Protein AF-A0A1I2N9J8-F1 (afdb_monomer)

Radius of gyration: 12.31 Å; Cα contacts (8 Å, |Δi|>4): 118; chains: 1; bounding box: 28×25×33 Å

Sequence (84 aa):
MDIKITQMSMIDKDEYEVKMHFEFKGNSYFGILNLKSGAFISNLVNVSDEDNHEVLHYLGHQAEEFLEENGIAIPQDFKCGCSH

Mean predicted aligned error: 4.65 Å

pLDDT: mean 87.03, std 9.0, range [43.91, 95.94]

Nearest PDB structures (foldseek):
  8pxe-assembly1_A  TM=5.233E-01  e=1.837E-01  Helicobacter hepaticus ATCC 51449
  6pon-assembly1_B-2  TM=6.212E-01  e=9.734E-01  Streptococcus pneumoniae
  8pxf-assembly1_A  TM=4.260E-01  e=4.100E-01  Helicobacter hepaticus ATCC 51449
  6ven-assembly1_M  TM=6.958E-01  e=2.615E+00  Saccharomyces cerevisiae
  4r40-assembly2_C  TM=6.336E-01  e=5.159E+00  Yersinia pestis CO92

Foldseek 3Di:
DPKAWPDKDADDLVQLKIWTWIADPNDIKTWIARLNVRDIDIPPPPDDPVVVVVVSVVVLVVSVVVCVVVVRDDDPVSHDPDDD

Structure (mmCIF, N/CA/C/O backbone):
data_AF-A0A1I2N9J8-F1
#
_entry.id   AF-A0A1I2N9J8-F1
#
loop_
_atom_site.group_PDB
_atom_site.id
_atom_site.type_symbol
_atom_site.label_atom_id
_atom_site.label_alt_id
_atom_site.label_comp_id
_atom_site.label_asym_id
_atom_site.label_entity_id
_atom_site.label_seq_id
_atom_site.pdbx_PDB_ins_code
_atom_site.Cartn_x
_atom_site.Cartn_y
_atom_site.Cartn_z
_atom_site.occupancy
_atom_site.B_iso_or_equiv
_atom_site.auth_seq_id
_atom_site.auth_comp_id
_atom_site.auth_asym_id
_atom_site.auth_atom_id
_atom_site.pdbx_PDB_model_num
ATOM 1 N N . MET A 1 1 ? 16.119 -1.669 -2.386 1.00 63.72 1 MET A N 1
ATOM 2 C CA . MET A 1 1 ? 14.890 -1.618 -3.194 1.00 63.72 1 MET A CA 1
ATOM 3 C C . MET A 1 1 ? 14.567 -0.153 -3.449 1.00 63.72 1 MET A C 1
ATOM 5 O O . MET A 1 1 ? 14.491 0.594 -2.483 1.00 63.72 1 MET A O 1
ATOM 9 N N . ASP A 1 2 ? 14.459 0.281 -4.706 1.00 81.94 2 ASP A N 1
ATOM 10 C CA . ASP A 1 2 ? 14.194 1.685 -5.073 1.00 81.94 2 ASP A CA 1
ATOM 11 C C . ASP A 1 2 ? 12.685 1.972 -5.128 1.00 81.94 2 ASP A C 1
ATOM 13 O O . ASP A 1 2 ? 12.141 2.306 -6.184 1.00 81.94 2 ASP A O 1
ATOM 17 N N . ILE A 1 3 ? 12.001 1.782 -3.995 1.00 89.06 3 ILE A N 1
ATOM 18 C CA . ILE A 1 3 ? 10.624 2.245 -3.792 1.00 89.06 3 ILE A CA 1
ATOM 19 C C . ILE A 1 3 ? 10.662 3.434 -2.842 1.00 89.06 3 ILE A C 1
ATOM 21 O O . ILE A 1 3 ? 11.306 3.381 -1.796 1.00 89.06 3 ILE A O 1
ATOM 25 N N . LYS A 1 4 ? 9.940 4.499 -3.182 1.00 92.12 4 LYS A N 1
ATOM 26 C CA . LYS A 1 4 ? 9.763 5.658 -2.309 1.00 92.12 4 LYS A CA 1
ATOM 27 C C . LYS A 1 4 ? 8.298 6.050 -2.254 1.00 92.12 4 LYS A C 1
ATOM 29 O O . LYS A 1 4 ? 7.736 6.476 -3.258 1.00 92.12 4 LYS A O 1
ATOM 34 N N . ILE A 1 5 ? 7.689 5.957 -1.080 1.00 93.12 5 ILE A N 1
ATOM 35 C CA . ILE A 1 5 ? 6.329 6.454 -0.865 1.00 93.12 5 ILE A CA 1
ATOM 36 C C . ILE A 1 5 ? 6.383 7.981 -0.798 1.00 93.12 5 ILE A C 1
ATOM 38 O O . ILE A 1 5 ? 7.156 8.563 -0.039 1.00 93.12 5 ILE A O 1
ATOM 42 N N . THR A 1 6 ? 5.588 8.639 -1.635 1.00 94.38 6 THR A N 1
ATOM 43 C CA . THR A 1 6 ? 5.500 10.104 -1.704 1.00 94.38 6 THR A CA 1
ATOM 44 C C . THR A 1 6 ? 4.264 10.632 -0.994 1.00 94.38 6 THR A C 1
ATOM 46 O O . THR A 1 6 ? 4.282 11.754 -0.492 1.00 94.38 6 THR A O 1
ATOM 49 N N . GLN A 1 7 ? 3.202 9.828 -0.922 1.00 95.06 7 GLN A N 1
ATOM 50 C CA . GLN A 1 7 ? 1.988 10.164 -0.193 1.00 95.06 7 GLN A CA 1
ATOM 51 C C . GLN A 1 7 ? 1.279 8.900 0.284 1.00 95.06 7 GLN A C 1
ATOM 53 O O . GLN A 1 7 ? 1.194 7.915 -0.451 1.00 95.06 7 GLN A O 1
ATOM 58 N N . MET A 1 8 ? 0.705 8.969 1.482 1.00 95.69 8 MET A N 1
ATOM 59 C CA . MET A 1 8 ? -0.200 7.959 2.009 1.00 95.69 8 MET A CA 1
ATOM 60 C C . MET A 1 8 ? -1.405 8.627 2.669 1.00 95.69 8 MET A C 1
ATOM 62 O O . MET A 1 8 ? -1.280 9.695 3.270 1.00 95.69 8 MET A O 1
ATOM 66 N N . SER A 1 9 ? -2.582 8.029 2.513 1.00 94.88 9 SER A N 1
ATOM 67 C CA . SER A 1 9 ? -3.820 8.521 3.118 1.00 94.88 9 SER A CA 1
ATOM 68 C C . SER A 1 9 ? -4.811 7.382 3.312 1.00 94.88 9 SER A C 1
ATOM 70 O O . SER A 1 9 ? -4.936 6.523 2.445 1.00 94.88 9 SER A O 1
ATOM 72 N N . MET A 1 10 ? -5.546 7.405 4.417 1.00 93.62 10 MET A N 1
ATOM 73 C CA . MET A 1 10 ? -6.637 6.467 4.665 1.00 93.62 10 MET A CA 1
ATOM 74 C C . MET A 1 10 ? -7.847 6.808 3.784 1.00 93.62 10 MET A C 1
ATOM 76 O O . MET A 1 10 ? -8.211 7.980 3.666 1.00 93.62 10 MET A O 1
ATOM 80 N N . ILE A 1 11 ? -8.460 5.790 3.178 1.00 92.56 11 ILE A N 1
ATOM 81 C CA . ILE A 1 11 ? -9.726 5.907 2.440 1.00 92.56 11 ILE A CA 1
ATOM 82 C C . ILE A 1 11 ? -10.885 5.546 3.362 1.00 92.56 11 ILE A C 1
ATOM 84 O O . ILE A 1 11 ? -11.801 6.346 3.538 1.00 92.56 11 ILE A O 1
ATOM 88 N N . ASP A 1 12 ? -10.809 4.362 3.966 1.00 88.56 12 ASP A N 1
ATOM 89 C CA . ASP A 1 12 ? -11.842 3.805 4.829 1.00 88.56 12 ASP A CA 1
ATOM 90 C C . ASP A 1 12 ? -11.184 3.072 6.006 1.00 88.56 12 ASP A C 1
ATOM 92 O O . ASP A 1 12 ? -10.305 2.225 5.824 1.00 88.56 12 ASP A O 1
ATOM 96 N N . LYS A 1 13 ? -11.588 3.436 7.225 1.00 83.50 13 LYS A N 1
ATOM 97 C CA . LYS A 1 13 ? -11.047 2.863 8.460 1.00 83.50 13 LYS A CA 1
ATOM 98 C C . LYS A 1 13 ? -11.611 1.472 8.747 1.00 83.50 13 LYS A C 1
ATOM 100 O O . LYS A 1 13 ? -10.882 0.637 9.273 1.00 83.50 13 LYS A O 1
ATOM 105 N N . ASP A 1 14 ? -12.886 1.244 8.449 1.00 85.69 14 ASP A N 1
ATOM 106 C CA . ASP A 1 14 ? -13.581 -0.009 8.757 1.00 85.69 14 ASP A CA 1
ATOM 107 C C . ASP A 1 14 ? -13.180 -1.120 7.771 1.00 85.69 14 ASP A C 1
ATOM 109 O O . ASP A 1 14 ? -13.142 -2.302 8.125 1.00 85.69 14 ASP A O 1
ATOM 113 N N . GLU A 1 15 ? -12.810 -0.734 6.547 1.00 87.06 15 GLU A N 1
ATOM 114 C CA . GLU A 1 15 ? -12.283 -1.644 5.521 1.00 87.06 15 GLU A CA 1
ATOM 115 C C . GLU A 1 15 ? -10.743 -1.708 5.474 1.00 87.06 15 GLU A C 1
ATOM 117 O O . GLU A 1 15 ? -10.189 -2.497 4.707 1.00 87.06 15 GLU A O 1
ATOM 122 N N . TYR A 1 16 ? -10.041 -0.942 6.322 1.00 88.56 16 TYR A N 1
ATOM 123 C CA . TYR A 1 16 ? -8.572 -0.849 6.353 1.00 88.56 16 TYR A CA 1
ATOM 124 C C . TYR A 1 16 ? -7.971 -0.521 4.974 1.00 88.56 16 TYR A C 1
ATOM 126 O O . TYR A 1 16 ? -7.009 -1.151 4.521 1.00 88.56 16 TYR A O 1
ATOM 134 N N . GLU A 1 17 ? -8.569 0.458 4.292 1.00 92.94 17 GLU A N 1
ATOM 135 C CA . GLU A 1 17 ? -8.175 0.862 2.947 1.00 92.94 17 GLU A CA 1
ATOM 136 C C . GLU A 1 17 ? -7.232 2.058 2.965 1.00 92.94 17 GLU A C 1
ATOM 138 O O . GLU A 1 17 ? -7.541 3.131 3.497 1.00 92.94 17 GLU A O 1
ATOM 143 N N . VAL A 1 18 ? -6.084 1.885 2.317 1.00 94.75 18 VAL A N 1
ATOM 144 C CA . VAL A 1 18 ? -5.019 2.878 2.257 1.00 94.75 18 VAL A CA 1
ATOM 145 C C . VAL A 1 18 ? -4.715 3.222 0.807 1.00 94.75 18 VAL A C 1
ATOM 147 O O . VAL A 1 18 ? -4.422 2.371 -0.031 1.00 94.75 18 VAL A O 1
ATOM 150 N N . LYS A 1 19 ? -4.768 4.518 0.517 1.00 95.75 19 LYS A N 1
ATOM 151 C CA . LYS A 1 19 ? -4.369 5.121 -0.748 1.00 95.75 19 LYS A CA 1
ATOM 152 C C . LYS A 1 19 ? -2.897 5.503 -0.690 1.00 95.75 19 LYS A C 1
ATOM 154 O O . LYS A 1 19 ? -2.480 6.197 0.238 1.00 95.75 19 LYS A O 1
ATOM 159 N N . MET A 1 20 ? -2.139 5.137 -1.717 1.00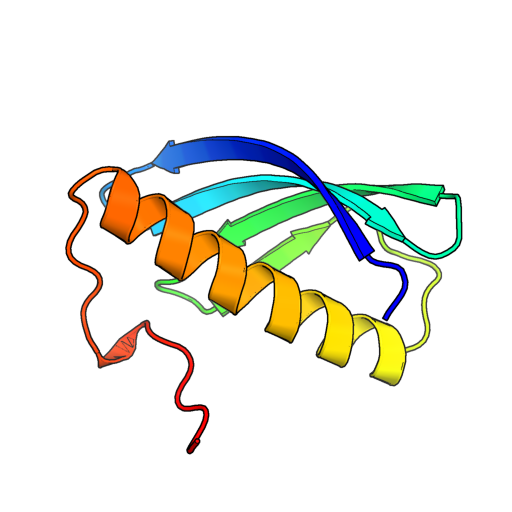 95.94 20 MET A N 1
ATOM 160 C CA . MET A 1 20 ? -0.694 5.333 -1.763 1.00 95.94 20 MET A CA 1
ATOM 161 C C . MET A 1 20 ? -0.238 5.901 -3.105 1.00 95.94 20 MET A C 1
ATOM 163 O O . MET A 1 20 ? -0.677 5.467 -4.171 1.00 95.94 20 MET A O 1
ATOM 167 N N . HIS A 1 21 ? 0.672 6.868 -3.048 1.00 95.56 21 HIS A N 1
ATOM 168 C CA . HIS A 1 21 ? 1.450 7.335 -4.189 1.00 95.56 21 HIS A CA 1
ATOM 169 C C . HIS A 1 21 ? 2.909 6.983 -3.918 1.00 95.56 21 HIS A C 1
ATOM 171 O O . HIS A 1 21 ? 3.428 7.270 -2.836 1.00 95.56 21 HIS A O 1
ATOM 177 N N . PHE A 1 22 ? 3.574 6.357 -4.882 1.00 94.12 22 PHE A N 1
ATOM 178 C CA . PHE A 1 22 ? 4.950 5.907 -4.713 1.00 94.12 22 PHE A CA 1
ATOM 179 C C . PHE A 1 22 ? 5.726 5.966 -6.025 1.00 94.12 22 PHE A C 1
ATOM 181 O O . PHE A 1 22 ? 5.159 5.900 -7.111 1.00 94.12 22 PHE A O 1
ATOM 188 N N . GLU A 1 23 ? 7.037 6.117 -5.923 1.00 93.31 23 GLU A N 1
ATOM 189 C CA . GLU A 1 23 ? 7.969 6.045 -7.039 1.00 93.31 23 GLU A CA 1
ATOM 190 C C . GLU A 1 23 ? 8.643 4.672 -7.020 1.00 93.31 23 GLU A C 1
ATOM 192 O O . GLU A 1 23 ? 9.116 4.239 -5.970 1.00 93.31 23 GLU A O 1
ATOM 197 N N . PHE A 1 24 ? 8.694 3.994 -8.166 1.00 91.38 24 PHE A N 1
ATOM 198 C CA . PHE A 1 24 ? 9.406 2.729 -8.341 1.00 91.38 24 PHE A CA 1
ATOM 199 C C . PHE A 1 24 ? 10.138 2.719 -9.684 1.00 91.38 24 PHE A C 1
ATOM 201 O O . PHE A 1 24 ? 9.560 3.047 -10.722 1.00 91.38 24 PHE A O 1
ATOM 208 N N . LYS A 1 25 ? 11.437 2.390 -9.679 1.00 89.44 25 LYS A N 1
ATOM 209 C CA . LYS A 1 25 ? 12.294 2.409 -10.886 1.00 89.44 25 LYS A CA 1
ATOM 210 C C . LYS A 1 25 ? 12.163 3.718 -11.694 1.00 89.44 25 LYS A C 1
ATOM 212 O O . LYS A 1 25 ? 12.070 3.697 -12.919 1.00 89.44 25 LYS A O 1
ATOM 217 N N . GLY A 1 26 ? 12.087 4.858 -10.999 1.00 88.88 26 GLY A N 1
ATOM 218 C CA . GLY A 1 26 ? 11.970 6.195 -11.601 1.00 88.88 26 GLY A CA 1
ATOM 219 C C . GLY A 1 26 ? 10.600 6.545 -12.195 1.00 88.88 26 GLY A C 1
ATOM 220 O O . GLY A 1 26 ? 10.463 7.596 -12.814 1.00 88.88 26 GLY A O 1
ATOM 221 N N . ASN A 1 27 ? 9.590 5.692 -12.016 1.00 90.12 27 ASN A N 1
ATOM 222 C CA . ASN A 1 27 ? 8.226 5.926 -12.478 1.00 90.12 27 ASN A CA 1
ATOM 223 C C . ASN A 1 27 ? 7.300 6.154 -11.283 1.00 90.12 27 ASN A C 1
ATOM 225 O O . ASN A 1 27 ? 7.454 5.510 -10.246 1.00 90.12 27 ASN A O 1
ATOM 229 N N . SER A 1 28 ? 6.335 7.060 -11.428 1.00 92.12 28 SER A N 1
ATOM 230 C CA . SER A 1 28 ? 5.341 7.331 -10.390 1.00 92.12 28 SER A CA 1
ATOM 231 C C . SER A 1 28 ? 4.112 6.448 -10.561 1.00 92.12 28 SER A C 1
ATOM 233 O O . SER A 1 28 ? 3.524 6.365 -11.642 1.00 9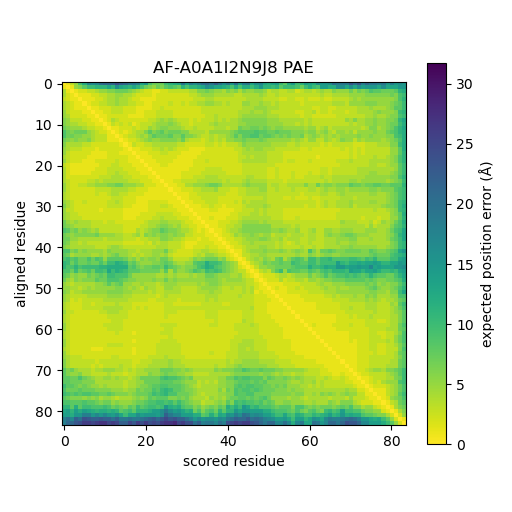2.12 28 SER A O 1
ATOM 235 N N . TYR A 1 29 ? 3.691 5.850 -9.457 1.00 93.19 29 TYR A N 1
ATOM 236 C CA . TYR A 1 29 ? 2.566 4.942 -9.378 1.00 93.19 29 TYR A CA 1
ATOM 237 C C . TYR A 1 29 ? 1.577 5.373 -8.312 1.00 93.19 29 TYR A C 1
ATOM 239 O O . TYR A 1 29 ? 1.864 6.140 -7.388 1.00 93.19 29 TYR A O 1
ATOM 247 N N . PHE A 1 30 ? 0.383 4.843 -8.492 1.00 93.56 30 PHE A N 1
ATOM 248 C CA . PHE A 1 30 ? -0.768 5.030 -7.654 1.00 93.56 30 PHE A CA 1
ATOM 249 C C . PHE A 1 30 ? -1.335 3.658 -7.299 1.00 93.56 30 PHE A C 1
ATOM 251 O O . PHE A 1 30 ? -1.489 2.810 -8.183 1.00 93.56 30 PHE A O 1
ATOM 258 N N . GLY A 1 31 ? -1.648 3.441 -6.025 1.00 93.81 31 GLY A N 1
ATOM 259 C CA . GLY A 1 31 ? -2.226 2.195 -5.541 1.00 93.81 31 GLY A CA 1
ATOM 260 C C . GLY A 1 31 ? -3.246 2.412 -4.430 1.00 93.81 31 GLY A C 1
ATOM 261 O O . GLY A 1 31 ? -3.168 3.386 -3.679 1.00 93.81 31 GLY A O 1
ATOM 262 N N . ILE A 1 32 ? -4.197 1.492 -4.334 1.00 94.50 32 ILE A N 1
ATOM 263 C CA . ILE A 1 32 ? -5.106 1.340 -3.201 1.00 94.50 32 ILE A CA 1
ATOM 264 C C . ILE A 1 32 ? -4.920 -0.072 -2.667 1.00 94.50 32 ILE A C 1
A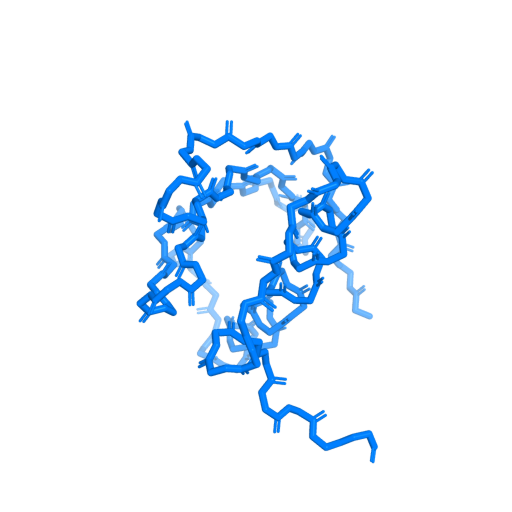TOM 266 O O . ILE A 1 32 ? -5.072 -1.034 -3.420 1.00 94.50 32 ILE A O 1
ATOM 270 N N . LEU A 1 33 ? -4.591 -0.176 -1.385 1.00 92.75 33 LEU A N 1
ATOM 271 C CA . LEU A 1 33 ? -4.470 -1.433 -0.667 1.00 92.75 33 LEU A CA 1
ATOM 272 C C . LEU A 1 33 ? -5.637 -1.585 0.305 1.00 92.75 33 LEU A C 1
ATOM 274 O O . LEU A 1 33 ? -5.903 -0.674 1.084 1.00 92.75 33 LEU A O 1
ATOM 278 N N . ASN A 1 34 ? -6.282 -2.745 0.290 1.00 91.81 34 ASN A N 1
ATOM 279 C CA . ASN A 1 34 ? -7.264 -3.166 1.280 1.00 91.81 34 ASN A CA 1
ATOM 280 C C . ASN A 1 34 ? -6.654 -4.312 2.101 1.00 91.81 34 ASN A C 1
ATOM 282 O O . ASN A 1 34 ? -6.523 -5.430 1.602 1.00 91.81 34 ASN A O 1
ATOM 286 N N . LEU A 1 35 ? -6.267 -4.045 3.353 1.00 86.38 35 LEU A N 1
ATOM 287 C CA . LEU A 1 35 ? -5.585 -5.042 4.196 1.00 86.38 35 LEU A CA 1
ATOM 288 C C . LEU A 1 35 ? -6.503 -6.194 4.623 1.00 86.38 35 LEU A C 1
ATOM 290 O O . LEU A 1 35 ? -6.051 -7.321 4.787 1.00 86.38 35 LEU A O 1
ATOM 294 N N . LYS A 1 36 ? -7.808 -5.940 4.745 1.00 86.31 36 LYS A N 1
ATOM 295 C CA . LYS A 1 36 ? -8.803 -6.950 5.132 1.00 86.31 36 LYS A CA 1
ATOM 296 C C . LYS A 1 36 ? -8.946 -8.067 4.096 1.00 86.31 36 LYS A C 1
ATOM 298 O O . LYS A 1 36 ? -9.161 -9.222 4.453 1.00 86.31 36 LYS A O 1
ATOM 303 N N . SER A 1 37 ? -8.855 -7.723 2.814 1.00 86.06 37 SER A N 1
ATOM 304 C CA . SER A 1 37 ? -8.937 -8.673 1.694 1.00 86.06 37 SER A CA 1
ATOM 305 C C . SER A 1 37 ? -7.578 -9.026 1.086 1.00 86.06 37 SER A C 1
ATOM 307 O O . SER A 1 37 ? -7.496 -9.957 0.286 1.00 86.06 37 SER A O 1
ATOM 309 N N . GLY A 1 38 ? -6.529 -8.270 1.419 1.00 82.81 38 GLY A N 1
ATOM 310 C CA . GLY A 1 38 ? -5.238 -8.308 0.730 1.00 82.81 38 GLY A CA 1
ATOM 311 C C . GLY A 1 38 ? -5.297 -7.781 -0.710 1.00 82.81 38 GLY A C 1
ATOM 312 O O . GLY A 1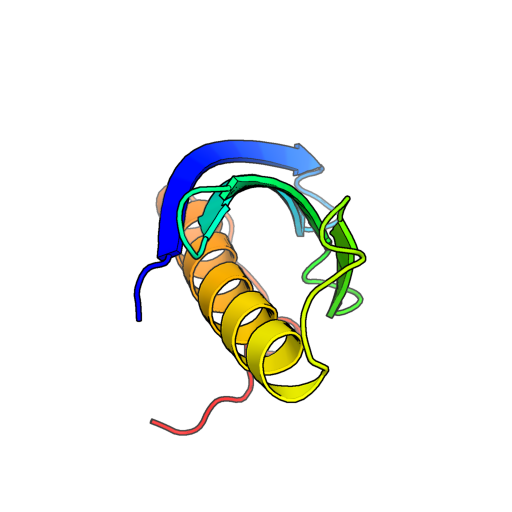 38 ? -4.340 -7.953 -1.464 1.00 82.81 38 GLY A O 1
ATOM 313 N N . ALA A 1 39 ? -6.413 -7.173 -1.131 1.00 85.81 39 ALA A N 1
ATOM 314 C CA . ALA A 1 39 ? -6.573 -6.685 -2.492 1.00 85.81 39 ALA A CA 1
ATOM 315 C C . ALA A 1 39 ? -5.759 -5.406 -2.706 1.00 85.81 39 ALA A C 1
ATOM 317 O O . ALA A 1 39 ? -5.888 -4.436 -1.958 1.00 85.81 39 ALA A O 1
ATOM 318 N N . PHE A 1 40 ? -4.968 -5.384 -3.777 1.00 88.81 40 PHE A N 1
ATOM 319 C CA . PHE A 1 40 ? -4.250 -4.197 -4.218 1.00 88.81 40 PHE A CA 1
ATOM 320 C C . PHE A 1 40 ? -4.624 -3.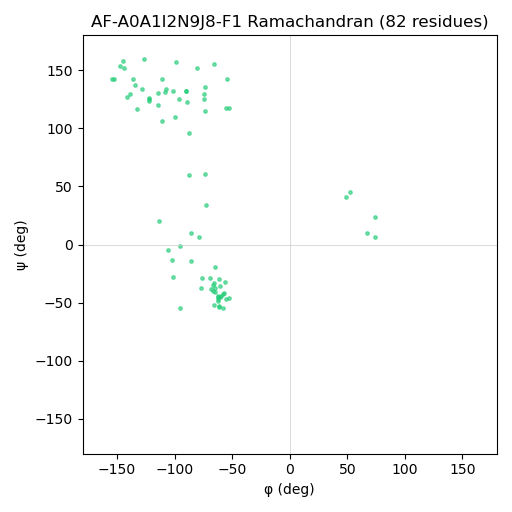840 -5.650 1.00 88.81 40 PHE A C 1
ATOM 322 O O . PHE A 1 40 ? -4.499 -4.655 -6.564 1.00 88.81 40 PHE A O 1
ATOM 329 N N . ILE A 1 41 ? -5.062 -2.601 -5.847 1.00 88.62 41 ILE A N 1
ATOM 330 C CA . ILE A 1 41 ? -5.415 -2.054 -7.156 1.00 88.62 41 ILE A CA 1
ATOM 331 C C . ILE A 1 41 ? -4.429 -0.939 -7.470 1.00 88.62 41 ILE A C 1
ATOM 333 O O . ILE A 1 41 ? -4.362 0.048 -6.743 1.00 88.62 41 ILE A O 1
ATOM 337 N N . SER A 1 42 ? -3.682 -1.065 -8.566 1.00 88.50 42 SER A N 1
ATOM 338 C CA . SER A 1 42 ? -2.682 -0.073 -8.960 1.00 88.50 42 SER A CA 1
ATOM 339 C C . SER A 1 42 ? -2.584 0.100 -10.472 1.00 88.50 42 SER A C 1
ATOM 341 O O . SER A 1 42 ? -2.945 -0.784 -11.244 1.00 88.50 42 SER A O 1
ATOM 343 N N . ASN A 1 43 ? -2.068 1.257 -10.895 1.00 87.44 43 ASN A N 1
ATOM 344 C CA . ASN A 1 43 ? -1.685 1.525 -12.282 1.00 87.44 43 ASN A CA 1
ATOM 345 C C . ASN A 1 43 ? -0.324 0.906 -12.680 1.00 87.44 43 ASN A C 1
ATOM 347 O O . ASN A 1 43 ? 0.164 1.160 -13.782 1.00 87.44 43 ASN A O 1
ATOM 351 N N . LEU A 1 44 ? 0.288 0.110 -11.803 1.00 83.88 44 LEU A N 1
ATOM 352 C CA . LEU A 1 44 ? 1.556 -0.599 -11.985 1.00 83.88 44 LEU A CA 1
ATOM 353 C C . LEU A 1 44 ? 1.414 -1.807 -12.948 1.00 83.88 44 LEU A C 1
ATOM 355 O O . LEU A 1 44 ? 1.620 -2.951 -12.570 1.00 83.88 44 LEU A O 1
ATOM 359 N N . VAL A 1 45 ? 1.023 -1.570 -14.206 1.00 75.38 45 VAL A N 1
ATOM 360 C CA . VAL A 1 45 ? 0.663 -2.642 -15.168 1.00 75.38 45 VAL A CA 1
ATOM 361 C C . VAL A 1 45 ? 1.839 -3.259 -15.941 1.00 75.38 45 VAL A C 1
ATOM 363 O O . VAL A 1 45 ? 1.673 -4.303 -16.559 1.00 75.38 45 VAL A O 1
ATOM 366 N N . ASN A 1 46 ? 3.016 -2.624 -15.934 1.00 76.00 46 ASN A N 1
ATOM 367 C CA . ASN A 1 46 ? 4.152 -2.985 -16.801 1.00 76.00 46 ASN A CA 1
ATOM 368 C C . ASN A 1 46 ? 5.380 -3.527 -16.040 1.00 76.00 46 ASN A C 1
ATOM 370 O O . ASN A 1 46 ? 6.497 -3.468 -16.554 1.00 76.00 46 ASN A O 1
ATOM 374 N N . VAL A 1 47 ? 5.208 -4.000 -14.807 1.00 79.25 47 VAL A N 1
ATOM 375 C CA . VAL A 1 47 ? 6.293 -4.596 -14.006 1.00 79.25 47 VAL A CA 1
ATOM 376 C C . VAL A 1 47 ? 6.254 -6.117 -14.067 1.00 79.25 47 VAL A C 1
ATOM 378 O O . VAL A 1 47 ? 5.218 -6.703 -14.367 1.00 79.25 47 VAL A O 1
ATOM 381 N N . SER A 1 48 ? 7.394 -6.753 -13.797 1.00 83.81 48 SER A N 1
ATOM 382 C CA . SER A 1 48 ? 7.451 -8.210 -13.672 1.00 83.81 48 SER A CA 1
ATOM 383 C C . SER A 1 48 ? 6.646 -8.689 -12.458 1.00 83.81 48 SER A C 1
ATOM 385 O O . SER A 1 48 ? 6.474 -7.940 -11.497 1.00 83.81 48 SER A O 1
ATOM 387 N N . ASP A 1 49 ? 6.181 -9.940 -12.480 1.00 83.50 49 ASP A N 1
ATOM 388 C CA . ASP A 1 49 ? 5.424 -10.519 -11.360 1.00 83.50 49 ASP A CA 1
ATOM 389 C C . ASP A 1 49 ? 6.240 -10.550 -10.057 1.00 83.50 49 ASP A C 1
ATOM 391 O O . ASP A 1 49 ? 5.690 -10.328 -8.981 1.00 83.50 49 ASP A O 1
ATOM 395 N N . GLU A 1 50 ? 7.553 -10.780 -10.153 1.00 84.50 50 GLU A N 1
ATOM 396 C CA . GLU A 1 50 ? 8.477 -10.766 -9.014 1.00 84.50 50 GLU A CA 1
ATOM 397 C C . GLU A 1 50 ? 8.595 -9.360 -8.413 1.00 84.50 50 GLU A C 1
ATOM 399 O O . GLU A 1 50 ? 8.324 -9.179 -7.227 1.00 84.50 50 GLU A O 1
ATOM 404 N N . ASP A 1 51 ? 8.878 -8.350 -9.248 1.00 86.00 51 ASP A N 1
ATOM 405 C CA . ASP A 1 51 ? 8.911 -6.948 -8.811 1.00 86.00 51 ASP A CA 1
ATOM 406 C C . ASP A 1 51 ? 7.568 -6.535 -8.196 1.00 86.00 51 ASP A C 1
ATOM 408 O O . ASP A 1 51 ? 7.528 -5.835 -7.187 1.00 86.00 51 ASP A O 1
ATOM 412 N N . ASN A 1 52 ? 6.457 -6.951 -8.811 1.00 85.00 52 ASN A N 1
ATOM 413 C CA . ASN A 1 52 ? 5.121 -6.644 -8.322 1.00 85.00 52 ASN A CA 1
ATOM 414 C C . ASN A 1 52 ? 4.902 -7.248 -6.934 1.00 85.00 52 ASN A C 1
ATOM 416 O O . ASN A 1 52 ? 4.415 -6.561 -6.044 1.00 85.00 52 ASN A O 1
ATOM 420 N N . HIS A 1 53 ? 5.297 -8.505 -6.725 1.00 86.19 53 HIS A N 1
ATOM 421 C CA . HIS A 1 53 ? 5.170 -9.168 -5.432 1.00 86.19 53 HIS A CA 1
ATOM 422 C C . HIS A 1 53 ? 5.987 -8.464 -4.345 1.00 86.19 53 HIS A C 1
ATOM 424 O O . HIS A 1 53 ? 5.466 -8.190 -3.264 1.00 86.19 53 HIS A O 1
ATOM 430 N N . GLU A 1 54 ? 7.247 -8.125 -4.626 1.00 87.44 54 GLU A N 1
ATOM 431 C CA . GLU A 1 54 ? 8.083 -7.414 -3.659 1.00 87.44 54 GLU A CA 1
ATOM 432 C C . GLU A 1 54 ? 7.539 -6.008 -3.359 1.00 87.44 54 GLU A C 1
ATOM 434 O O . GLU A 1 54 ? 7.535 -5.580 -2.203 1.00 87.44 54 GLU A O 1
ATOM 439 N N . VAL A 1 55 ? 7.056 -5.290 -4.384 1.00 88.94 55 VAL A N 1
ATOM 440 C CA . VAL A 1 55 ? 6.435 -3.968 -4.216 1.00 88.94 55 VAL A CA 1
ATOM 441 C C . VAL A 1 55 ? 5.203 -4.097 -3.331 1.00 88.94 55 VAL A C 1
ATOM 443 O O . VAL A 1 55 ? 5.120 -3.416 -2.315 1.00 88.94 55 VAL A O 1
ATOM 446 N N . LEU A 1 56 ? 4.278 -4.996 -3.668 1.00 87.44 56 LEU A N 1
ATOM 447 C CA . LEU A 1 56 ? 3.069 -5.260 -2.888 1.00 87.44 56 LEU A CA 1
ATOM 448 C C . LEU A 1 56 ? 3.380 -5.551 -1.424 1.00 87.44 56 LEU A C 1
ATOM 450 O O . LEU A 1 56 ? 2.755 -4.980 -0.535 1.00 87.44 56 LEU A O 1
ATOM 454 N N . HIS A 1 57 ? 4.373 -6.404 -1.188 1.00 88.38 57 HIS A N 1
ATOM 455 C CA . HIS A 1 57 ? 4.805 -6.768 0.149 1.00 88.38 57 HIS A CA 1
ATOM 456 C C . HIS A 1 57 ? 5.327 -5.551 0.926 1.00 88.38 57 HIS A C 1
ATOM 458 O O . HIS A 1 57 ? 4.879 -5.293 2.041 1.00 88.38 57 HIS A O 1
ATOM 464 N N . TYR A 1 58 ? 6.211 -4.751 0.320 1.00 90.62 58 TYR A N 1
ATOM 465 C CA . TYR A 1 58 ? 6.723 -3.524 0.934 1.00 90.62 58 TYR A CA 1
ATOM 466 C C . TYR A 1 58 ? 5.610 -2.506 1.229 1.00 90.62 58 TYR A C 1
ATOM 468 O O . TYR A 1 58 ? 5.555 -1.943 2.322 1.00 90.62 58 TYR A O 1
ATOM 476 N N . LEU A 1 59 ? 4.704 -2.278 0.273 1.00 91.38 59 LEU A N 1
ATOM 477 C CA . LEU A 1 59 ? 3.586 -1.348 0.445 1.00 91.38 59 LEU A CA 1
ATOM 478 C C . LEU A 1 59 ? 2.601 -1.831 1.521 1.00 91.38 59 LEU A C 1
ATOM 480 O O . LEU A 1 59 ? 2.053 -0.999 2.239 1.00 91.38 59 LEU A O 1
ATOM 484 N N . GLY A 1 60 ? 2.427 -3.148 1.667 1.00 91.31 60 GLY A N 1
ATOM 485 C CA . GLY A 1 60 ? 1.650 -3.767 2.741 1.00 91.31 60 GLY A CA 1
ATOM 486 C C . GLY A 1 60 ? 2.167 -3.400 4.126 1.00 91.31 60 GLY A C 1
ATOM 487 O O . GLY A 1 60 ? 1.426 -2.815 4.912 1.00 91.31 60 GLY A O 1
ATOM 488 N N . HIS A 1 61 ? 3.457 -3.632 4.383 1.00 91.69 61 HIS A N 1
ATOM 489 C CA . HIS A 1 61 ? 4.088 -3.257 5.658 1.00 91.69 61 HIS A CA 1
ATOM 490 C C . HIS A 1 61 ? 3.964 -1.763 5.952 1.00 91.69 61 HIS A C 1
ATOM 492 O O . HIS A 1 61 ? 3.625 -1.367 7.061 1.00 91.69 61 HIS A O 1
ATOM 498 N N . GLN A 1 62 ? 4.180 -0.918 4.944 1.00 92.94 62 GLN A N 1
ATOM 499 C CA . GLN A 1 62 ? 4.074 0.532 5.115 1.00 92.94 62 GLN A CA 1
ATOM 500 C C . GLN A 1 62 ? 2.637 0.990 5.401 1.00 92.94 62 GLN A C 1
ATOM 502 O O . GLN A 1 62 ? 2.432 1.935 6.160 1.00 92.94 62 GLN A O 1
ATOM 507 N N . ALA A 1 63 ? 1.634 0.329 4.817 1.00 92.62 63 ALA A N 1
ATOM 508 C CA . ALA A 1 63 ? 0.234 0.593 5.126 1.00 92.62 63 ALA A CA 1
ATOM 509 C C . ALA A 1 63 ? -0.130 0.152 6.551 1.00 92.62 63 ALA A C 1
ATOM 511 O O . ALA A 1 63 ? -0.885 0.854 7.225 1.00 92.62 63 ALA A O 1
ATOM 512 N N . GLU A 1 64 ? 0.416 -0.974 7.020 1.00 92.00 64 GLU A N 1
ATOM 513 C CA . GLU A 1 64 ? 0.238 -1.424 8.402 1.00 92.00 64 GLU A CA 1
ATOM 514 C C . GLU A 1 64 ? 0.812 -0.412 9.397 1.00 92.00 64 GLU A C 1
ATOM 516 O O . GLU A 1 64 ? 0.078 0.076 10.258 1.00 92.00 64 GLU A O 1
ATOM 521 N N . GLU A 1 65 ? 2.082 -0.032 9.225 1.00 92.31 65 GLU A N 1
ATOM 522 C CA . GLU A 1 65 ? 2.754 0.971 10.063 1.00 92.31 65 GLU A CA 1
ATOM 523 C C . GLU A 1 65 ? 1.968 2.289 10.087 1.00 92.31 65 GLU A C 1
ATOM 525 O O . GLU A 1 65 ? 1.675 2.827 11.155 1.00 92.31 65 GLU A O 1
ATOM 530 N N . PHE A 1 66 ? 1.536 2.777 8.921 1.00 93.69 66 PHE A N 1
ATOM 531 C CA . PHE A 1 66 ? 0.755 4.008 8.820 1.00 93.69 66 PHE A CA 1
ATOM 532 C C . PHE A 1 66 ? -0.563 3.945 9.598 1.00 93.69 66 PHE A C 1
ATOM 534 O O . PHE A 1 66 ? -0.929 4.902 10.283 1.00 93.69 66 PHE A O 1
ATOM 541 N N . LEU A 1 67 ? -1.312 2.846 9.499 1.00 91.25 67 LEU A N 1
ATOM 542 C CA . LEU A 1 67 ? -2.573 2.703 10.226 1.00 91.25 67 LEU A CA 1
ATOM 543 C C . LEU A 1 67 ? -2.334 2.624 11.741 1.00 91.25 67 LEU A C 1
ATOM 545 O O . LEU A 1 67 ? -3.064 3.266 12.503 1.00 91.25 67 LEU A O 1
ATOM 549 N N . GLU A 1 68 ? -1.290 1.918 12.178 1.00 91.38 68 GLU A N 1
ATOM 550 C CA . GLU A 1 68 ? -0.903 1.848 13.591 1.00 91.38 68 GLU A CA 1
ATOM 551 C C . GLU A 1 68 ? -0.504 3.221 14.150 1.00 91.38 68 GLU A C 1
ATOM 553 O O . GLU A 1 68 ? -0.985 3.611 15.219 1.00 91.38 68 GLU A O 1
ATOM 558 N N . GLU A 1 69 ? 0.286 4.002 13.405 1.00 92.38 69 GLU A N 1
ATOM 559 C CA . GLU A 1 69 ? 0.649 5.383 13.758 1.00 92.38 69 GLU A CA 1
ATOM 560 C C . GLU A 1 69 ? -0.573 6.313 13.847 1.00 92.38 69 GLU A C 1
ATOM 562 O O . GLU A 1 69 ? -0.596 7.248 14.651 1.00 92.38 69 GLU A O 1
ATOM 567 N N . ASN A 1 70 ? -1.626 6.031 13.073 1.00 90.62 70 ASN A N 1
ATOM 568 C CA . ASN A 1 70 ? -2.907 6.743 13.126 1.00 90.62 70 ASN A CA 1
ATOM 569 C C . ASN A 1 70 ? -3.878 6.180 14.190 1.00 90.62 70 ASN A C 1
ATOM 571 O O . ASN A 1 70 ? -5.046 6.578 14.245 1.00 90.62 70 ASN A O 1
ATOM 575 N N . GLY A 1 71 ? -3.414 5.275 15.061 1.00 89.81 71 GLY A N 1
ATOM 576 C CA . GLY A 1 71 ? -4.196 4.719 16.169 1.00 89.81 71 GLY A CA 1
ATOM 577 C C . GLY A 1 71 ? -5.254 3.700 15.737 1.00 89.81 71 GLY A C 1
ATOM 578 O O . GLY A 1 71 ? -6.262 3.515 16.428 1.00 89.81 71 GLY A O 1
ATOM 579 N N . ILE A 1 72 ? -5.067 3.063 14.581 1.00 88.81 72 ILE A N 1
ATOM 580 C CA . ILE A 1 72 ? -5.964 2.042 14.043 1.00 88.81 72 ILE A CA 1
ATOM 581 C C . ILE A 1 72 ? -5.357 0.676 14.351 1.00 88.81 72 ILE A C 1
ATOM 583 O O . ILE A 1 72 ? -4.343 0.283 13.786 1.00 88.81 72 ILE A O 1
ATOM 587 N N . ALA A 1 73 ? -5.988 -0.056 15.267 1.00 86.75 73 ALA A N 1
ATOM 588 C CA . ALA A 1 73 ? -5.570 -1.409 15.602 1.00 86.75 73 ALA A CA 1
ATOM 589 C C . ALA A 1 73 ? -5.961 -2.375 14.473 1.00 86.75 73 ALA A C 1
ATOM 591 O O . ALA A 1 73 ? -7.149 -2.595 14.217 1.00 86.75 73 ALA A O 1
ATOM 592 N N . ILE A 1 74 ? -4.954 -2.950 13.817 1.00 85.44 74 ILE A N 1
ATOM 593 C CA . ILE A 1 74 ? -5.126 -3.946 12.759 1.00 85.44 74 ILE A CA 1
ATOM 594 C C . ILE A 1 74 ? -5.162 -5.342 13.403 1.00 85.44 74 ILE A C 1
ATOM 596 O O . ILE A 1 74 ? -4.212 -5.710 14.106 1.00 85.44 74 ILE A O 1
ATOM 600 N N . PRO A 1 75 ? -6.232 -6.131 13.201 1.00 86.38 75 PRO A N 1
ATOM 601 C CA . PRO A 1 75 ? -6.287 -7.532 13.609 1.00 86.38 75 PRO A CA 1
ATOM 602 C C . PRO A 1 75 ? -5.114 -8.339 13.044 1.00 86.38 75 PRO A C 1
ATOM 60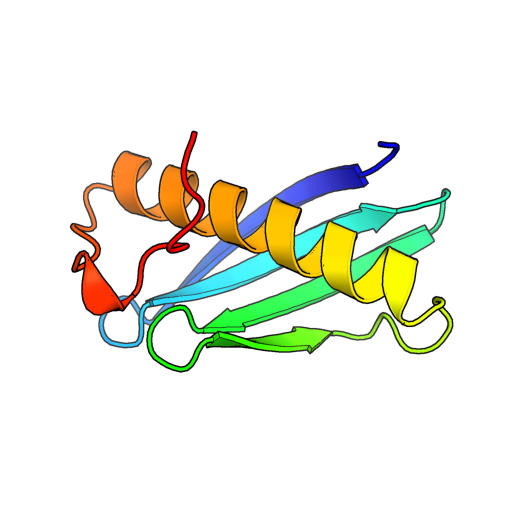4 O O . PRO A 1 75 ? -4.727 -8.139 11.896 1.00 86.38 75 PRO A O 1
ATOM 607 N N . GLN A 1 76 ? -4.575 -9.287 13.821 1.00 82.00 76 GLN A N 1
ATOM 608 C CA . GLN A 1 76 ? -3.456 -10.133 13.372 1.00 82.00 76 GLN A CA 1
ATOM 609 C C . GLN A 1 76 ? -3.763 -10.894 12.078 1.00 82.00 76 GLN A C 1
ATOM 611 O O . GLN A 1 76 ? -2.861 -11.076 11.272 1.00 82.00 76 GLN A O 1
ATOM 616 N N . ASP A 1 77 ? -5.023 -11.274 11.856 1.00 83.62 77 ASP A N 1
ATOM 617 C CA . ASP A 1 77 ? -5.458 -11.985 10.648 1.00 83.62 77 ASP A CA 1
ATOM 618 C C . ASP A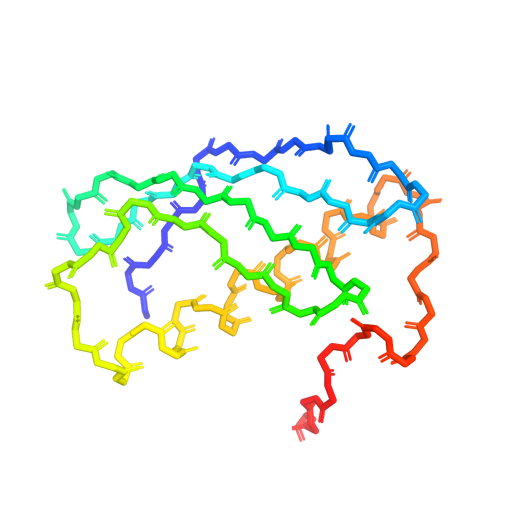 1 77 ? -5.306 -11.153 9.361 1.00 83.62 77 ASP A C 1
ATOM 620 O O . ASP A 1 77 ? -5.307 -11.717 8.269 1.00 83.62 77 ASP A O 1
ATOM 624 N N . PHE A 1 78 ? -5.193 -9.823 9.478 1.00 82.00 78 PHE A N 1
ATOM 625 C CA . PHE A 1 78 ? -5.045 -8.893 8.348 1.00 82.00 78 PHE A CA 1
ATOM 626 C C . PHE A 1 78 ? -3.625 -8.340 8.211 1.00 82.00 78 PHE A C 1
ATOM 628 O O . PHE A 1 78 ? -3.344 -7.610 7.264 1.00 82.00 78 PHE A O 1
ATOM 635 N N . LYS A 1 79 ? -2.737 -8.665 9.156 1.00 80.00 79 LYS A N 1
ATOM 636 C CA . LYS A 1 79 ? -1.323 -8.311 9.067 1.00 80.00 79 LYS A CA 1
ATOM 637 C C . LYS A 1 79 ? -0.591 -9.288 8.156 1.00 80.00 79 LYS A C 1
ATOM 639 O O . LYS A 1 79 ? -0.939 -10.468 8.075 1.00 80.00 79 LYS A O 1
ATOM 644 N N . CYS A 1 80 ? 0.473 -8.816 7.522 1.00 74.00 80 CYS A N 1
ATOM 645 C CA . CYS A 1 80 ? 1.425 -9.642 6.799 1.00 74.00 80 CYS A CA 1
ATOM 646 C C . CYS A 1 80 ? 1.921 -10.757 7.730 1.00 74.00 80 CYS A C 1
ATOM 648 O O . CYS A 1 80 ? 2.555 -10.496 8.753 1.00 74.00 80 CYS A O 1
ATOM 650 N N . GLY A 1 81 ? 1.662 -12.020 7.377 1.00 65.88 81 GLY A N 1
ATOM 651 C CA . GLY A 1 81 ? 2.119 -13.214 8.111 1.00 65.88 81 GLY A CA 1
ATOM 652 C C . GLY A 1 81 ? 3.620 -13.489 7.957 1.00 65.88 81 GLY A C 1
ATOM 653 O O . GLY A 1 81 ? 4.056 -14.634 7.853 1.00 65.88 81 GLY A O 1
ATOM 654 N N . CYS A 1 82 ? 4.400 -12.427 7.851 1.00 69.69 82 CYS A N 1
ATOM 655 C CA . CYS A 1 82 ? 5.761 -12.416 7.372 1.00 69.69 82 CYS A CA 1
ATOM 656 C C . CYS A 1 82 ? 6.650 -12.688 8.590 1.00 69.69 82 CYS A C 1
ATOM 658 O O . CYS A 1 82 ? 6.886 -11.813 9.420 1.00 69.69 82 CYS A O 1
ATOM 660 N N . SER A 1 83 ? 7.025 -13.961 8.766 1.00 48.47 83 SER A N 1
ATOM 661 C CA . SER A 1 83 ? 7.942 -14.404 9.820 1.00 48.47 83 SER A CA 1
ATOM 662 C C . SER A 1 83 ? 9.242 -13.607 9.704 1.00 48.47 83 SER A C 1
ATOM 664 O O . SER A 1 83 ? 9.897 -13.687 8.667 1.00 48.47 83 SER A O 1
ATOM 666 N N . HIS A 1 84 ? 9.559 -12.829 10.741 1.00 43.91 84 HIS A N 1
ATOM 667 C CA . HIS A 1 84 ? 10.824 -12.104 10.900 1.00 43.91 84 HIS A CA 1
ATOM 668 C C . HIS A 1 84 ? 12.054 -12.960 10.570 1.00 43.91 84 HIS A C 1
ATOM 670 O O . HIS A 1 84 ? 12.068 -14.150 10.970 1.00 43.91 84 HIS A O 1
#

Organism: NCBI:txid1121424

Solvent-acc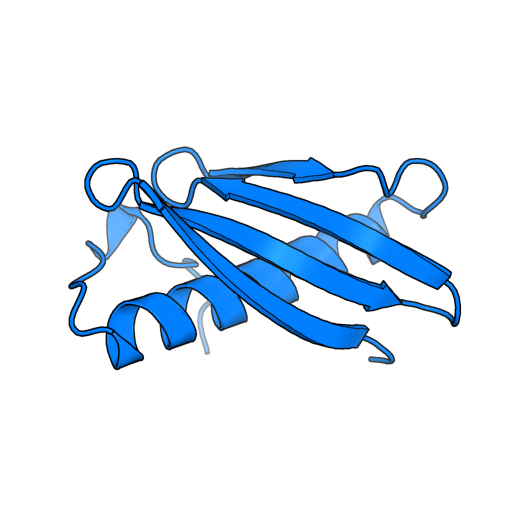essible surface area (backbone atoms only — not comparable to full-atom values): 5079 Å² t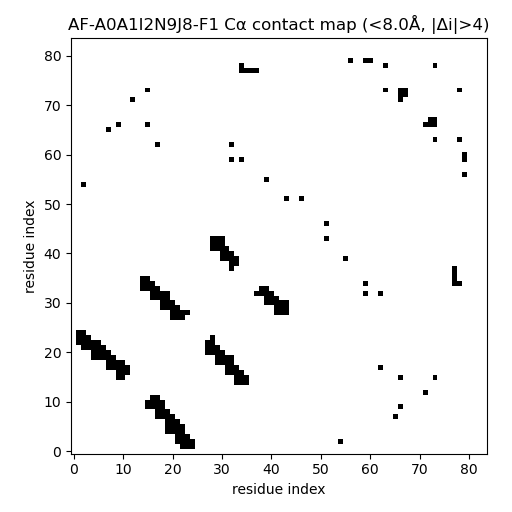otal; per-residue (Å²): 130,72,66,45,79,77,44,77,46,81,76,37,82,93,56,46,24,36,39,38,32,32,35,46,87,93,39,83,41,46,37,38,38,24,41,74,78,67,48,70,53,60,74,73,78,88,62,55,72,66,59,47,50,55,49,53,53,52,53,49,54,54,50,52,53,52,37,48,79,71,71,43,86,76,57,74,92,46,47,82,88,70,78,128

Secondary structure (DSSP, 8-state):
--EEEEEEEEEETTTTEEEEEEEETTEEEEEEEETTTTEEEES-TTS-HHHHHHHHHHHHHHHHHHHHHTT----GGGS-----